Protein AF-A0A174WG05-F1 (afdb_monomer)

pLDDT: mean 87.19, std 17.78, range [34.97, 98.69]

Solvent-accessible surface area (backbone atoms only — not comparable to full-atom values): 8179 Å² total; per-residue (Å²): 110,50,72,56,48,40,69,76,47,35,51,70,37,78,97,53,22,30,41,38,42,40,69,86,44,40,61,46,55,64,41,53,48,39,60,34,55,64,28,29,36,46,48,66,22,68,60,22,34,33,44,22,38,24,20,34,20,40,12,38,41,26,44,47,55,67,57,40,64,51,25,33,37,38,27,37,21,22,34,19,38,13,49,42,24,40,57,54,62,57,38,70,47,27,30,38,39,21,38,26,19,40,15,36,16,39,29,48,54,58,63,56,33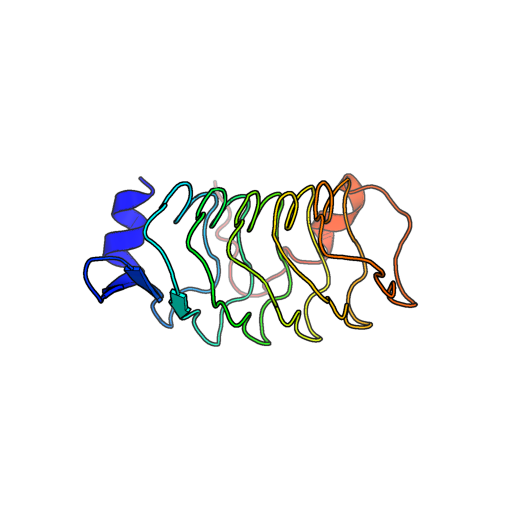,67,46,27,32,40,73,35,71,50,23,67,35,71,28,88,46,49,85,66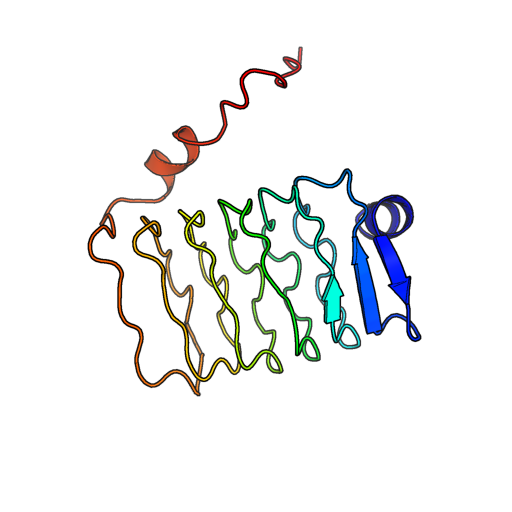,75,65,78,34,91,53,57,56,95,72,68,71,89,76,59,67,78,81,70,72,78,55,94,85,74,75,83,77,81,125

In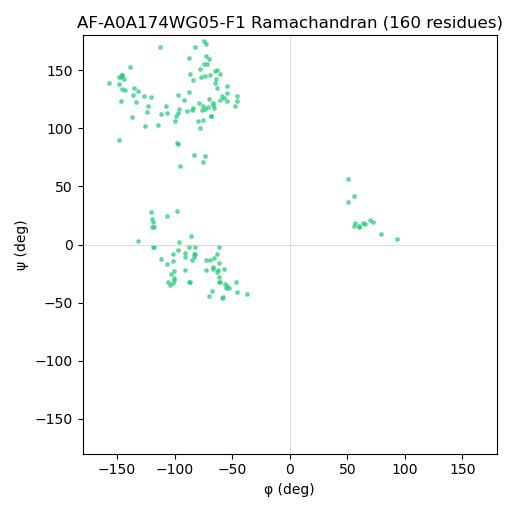terPro domains:
  IPR026906 BspA-type LRR region [PF13306] (29-144)
  IPR032675 Leucine-rich repeat domain superfamily [G3DSA:3.80.10.10] (3-152)
  IPR053139 Putative surface bspA-like protein [PTHR45661] (31-145)

Sequence (162 aa):
MLEQWIKENANMKDGGSVAVINDDVWILPPRCFSNMPGLKKVILPYNLRKIGAFSFAGCRSLEVIDIPRQVVLIDDGAFYGCCSLKAINIPDNVVGIGSMAFAGTDLNTITLPKSVRYIDDGAFADCPRINQISLPENLYDIPYEKQRMIFVSNPDIIPSCD

Foldseek 3Di:
DLVVCCVVFWDQDDVNQEIEGDQPDQEQEACSQAQPCSHAYYHDHQNHAEQYARVHANNCNHADDADHQNHQYQEHCSPQQNANHADYADHQNHQDQYACSNANYCHQDYADHLNHQEHDHPSHHNNVNDPDYDDHPNHDPDDPVVPVPPPPPPVPDDPDDD

Structure (mmCIF, N/CA/C/O backbone):
data_AF-A0A174WG05-F1
#
_entry.id   AF-A0A174WG05-F1
#
loop_
_atom_site.group_PDB
_atom_site.id
_atom_site.type_symbol
_atom_site.label_atom_id
_atom_site.label_alt_id
_atom_site.label_comp_id
_atom_site.label_asym_id
_atom_site.label_entity_id
_atom_site.label_seq_id
_atom_site.pdbx_PDB_ins_code
_atom_site.Cartn_x
_atom_site.Cartn_y
_atom_site.Cartn_z
_atom_site.occupancy
_atom_site.B_iso_or_equiv
_atom_site.auth_seq_id
_atom_site.auth_comp_id
_atom_site.auth_asym_id
_atom_site.auth_atom_id
_atom_site.pdbx_PDB_model_num
ATOM 1 N N . MET A 1 1 ? 14.244 4.843 17.418 1.00 65.38 1 MET A N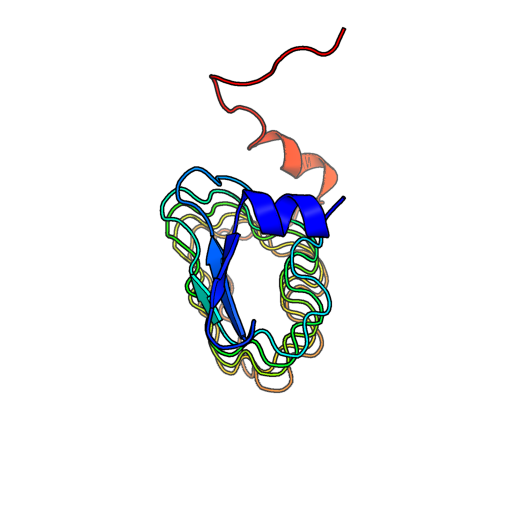 1
ATOM 2 C CA . MET A 1 1 ? 14.629 5.186 16.028 1.00 65.38 1 MET A CA 1
ATOM 3 C C . MET A 1 1 ? 13.409 5.302 15.119 1.00 65.38 1 MET A C 1
ATOM 5 O O . MET A 1 1 ? 13.201 6.380 14.591 1.00 65.38 1 MET A O 1
ATOM 9 N N . LEU A 1 2 ? 12.554 4.276 14.993 1.00 78.62 2 LEU A N 1
ATOM 10 C CA . LEU A 1 2 ? 11.364 4.348 14.119 1.00 78.62 2 LEU A CA 1
ATOM 11 C C . LEU A 1 2 ? 10.297 5.347 14.602 1.00 78.62 2 LEU A C 1
ATOM 13 O O . LEU A 1 2 ? 9.777 6.113 13.801 1.00 78.62 2 LEU A O 1
ATOM 17 N N . GLU A 1 3 ? 10.042 5.427 15.912 1.00 83.19 3 GLU A N 1
ATOM 18 C CA . GLU A 1 3 ? 9.120 6.434 16.469 1.00 83.19 3 GLU A CA 1
ATOM 19 C C . GLU A 1 3 ? 9.568 7.876 16.202 1.00 83.19 3 GLU A C 1
ATOM 21 O O . GLU A 1 3 ? 8.734 8.762 16.040 1.00 83.19 3 GLU A O 1
ATOM 26 N N . GLN A 1 4 ? 10.884 8.116 16.156 1.00 90.62 4 GLN A N 1
ATOM 27 C CA . GLN A 1 4 ? 11.429 9.434 15.838 1.00 90.62 4 GLN A CA 1
ATOM 28 C C . GLN A 1 4 ? 11.183 9.768 14.367 1.00 90.62 4 GLN A C 1
ATOM 30 O O . GLN A 1 4 ? 10.692 10.849 14.065 1.00 90.62 4 GLN A O 1
ATOM 35 N N . TRP A 1 5 ? 11.417 8.800 13.476 1.00 94.62 5 TRP A N 1
ATOM 36 C CA . TRP A 1 5 ? 11.126 8.964 12.057 1.00 94.62 5 TRP A CA 1
ATOM 37 C C . TRP A 1 5 ? 9.650 9.302 11.820 1.00 94.62 5 TRP A C 1
ATOM 39 O O . TRP A 1 5 ? 9.369 10.247 11.092 1.00 94.62 5 TRP A O 1
ATOM 49 N N . ILE A 1 6 ? 8.709 8.604 12.476 1.00 94.44 6 ILE A N 1
ATOM 50 C CA . ILE A 1 6 ? 7.269 8.902 12.354 1.00 94.44 6 ILE A CA 1
ATOM 51 C C . ILE A 1 6 ? 6.972 10.342 12.782 1.00 94.44 6 ILE A C 1
ATOM 53 O O . ILE A 1 6 ? 6.266 11.039 12.067 1.00 94.44 6 ILE A O 1
ATOM 57 N N . LYS A 1 7 ? 7.519 10.809 13.914 1.00 94.62 7 LYS A N 1
ATOM 58 C CA . LYS A 1 7 ? 7.292 12.184 14.402 1.00 94.62 7 LYS A CA 1
ATOM 59 C C . LYS A 1 7 ? 7.792 13.253 13.429 1.00 94.62 7 LYS A C 1
ATOM 61 O O . LYS A 1 7 ? 7.223 14.338 13.383 1.00 94.62 7 LYS A O 1
ATOM 66 N N . GLU A 1 8 ? 8.857 12.955 12.695 1.00 96.38 8 GLU A N 1
ATOM 67 C CA . GLU A 1 8 ? 9.477 13.877 11.741 1.00 96.38 8 GLU A CA 1
ATOM 68 C C . GLU A 1 8 ? 8.822 13.820 10.354 1.00 96.38 8 GLU A C 1
ATOM 70 O O . GLU A 1 8 ? 8.743 14.838 9.673 1.00 96.38 8 GLU A O 1
ATOM 75 N N . ASN A 1 9 ? 8.332 12.648 9.941 1.00 97.50 9 ASN A N 1
ATOM 76 C CA . ASN A 1 9 ? 7.966 12.359 8.549 1.00 97.50 9 ASN A CA 1
ATOM 77 C C . ASN A 1 9 ? 6.481 12.032 8.348 1.00 97.50 9 ASN A C 1
ATOM 79 O O . ASN A 1 9 ? 6.054 11.769 7.221 1.00 97.50 9 ASN A O 1
ATOM 83 N N . ALA A 1 10 ? 5.689 12.003 9.420 1.00 97.31 10 ALA A N 1
ATOM 84 C CA . ALA A 1 10 ? 4.269 11.716 9.345 1.00 97.31 10 ALA A CA 1
ATOM 85 C C . ALA A 1 10 ? 3.452 12.492 10.384 1.00 97.31 10 ALA A C 1
ATOM 87 O O . ALA A 1 10 ? 3.849 12.705 11.528 1.00 97.31 10 ALA A O 1
ATOM 88 N N . ASN A 1 11 ? 2.236 12.851 9.991 1.00 97.69 11 ASN A N 1
ATOM 89 C CA . ASN A 1 11 ? 1.228 13.438 10.855 1.00 97.69 11 ASN A CA 1
ATOM 90 C C . ASN A 1 11 ? 0.137 12.404 11.160 1.00 97.69 11 ASN A C 1
ATOM 92 O O . ASN A 1 11 ? -0.623 12.001 10.272 1.00 97.69 11 ASN A O 1
ATOM 96 N N . MET A 1 12 ? 0.057 11.992 12.425 1.00 97.00 12 MET A N 1
ATOM 97 C CA . MET A 1 12 ? -0.949 11.054 12.916 1.00 97.00 12 MET A CA 1
ATOM 98 C C . MET A 1 12 ? -2.245 11.795 13.266 1.00 97.00 12 MET A C 1
ATOM 100 O O . MET A 1 12 ? -2.279 12.635 14.163 1.00 97.00 12 MET A O 1
ATOM 104 N N . LYS A 1 13 ? -3.332 11.460 12.570 1.00 97.31 13 LYS A N 1
ATOM 105 C CA . LYS A 1 13 ? -4.676 12.032 12.728 1.00 97.31 13 LYS A CA 1
ATOM 106 C C . LYS A 1 13 ? -5.651 10.992 13.281 1.00 97.31 13 LYS A C 1
ATOM 108 O O . LYS A 1 13 ? -5.328 9.809 13.372 1.00 97.31 13 LYS A O 1
ATOM 113 N N . ASP A 1 14 ? -6.844 11.455 13.650 1.00 96.38 14 ASP A N 1
ATOM 114 C CA . ASP A 1 14 ? -7.965 10.616 14.101 1.00 96.38 14 ASP A CA 1
ATOM 115 C C . ASP A 1 14 ? -7.570 9.621 15.208 1.00 96.38 14 ASP A C 1
ATOM 117 O O . ASP A 1 14 ? -7.625 8.400 15.047 1.00 96.38 14 ASP A O 1
ATOM 121 N N . GLY A 1 15 ? -7.024 10.158 16.306 1.00 93.81 15 GLY A N 1
ATOM 122 C CA . GLY A 1 15 ? -6.564 9.354 17.443 1.00 93.81 15 GLY A CA 1
ATOM 123 C C . GLY A 1 15 ? -5.403 8.401 17.126 1.00 93.81 15 GLY A C 1
ATOM 124 O O . GLY A 1 15 ? -5.188 7.447 17.865 1.00 93.81 15 GLY A O 1
ATOM 125 N N . GLY A 1 16 ? -4.673 8.631 16.028 1.00 94.06 16 GLY A N 1
ATOM 126 C CA . GLY A 1 16 ? -3.582 7.771 15.564 1.00 94.06 16 GLY A CA 1
ATOM 127 C C . GLY A 1 16 ? -4.002 6.704 14.551 1.00 94.06 16 GLY A C 1
ATOM 128 O O . GLY A 1 16 ? -3.169 5.892 14.153 1.00 94.06 16 GLY A O 1
ATOM 129 N N . SER A 1 17 ? -5.262 6.699 14.110 1.00 97.31 17 SER A N 1
ATOM 130 C CA . SER A 1 17 ? -5.759 5.722 13.136 1.00 97.31 17 SER A CA 1
ATOM 131 C C . SER A 1 17 ? -5.501 6.104 11.674 1.00 97.31 17 SER A C 1
ATOM 133 O O . SER A 1 17 ? -5.597 5.247 10.793 1.00 97.31 17 SER A O 1
ATOM 135 N N . VAL A 1 18 ? -5.125 7.357 11.399 1.00 98.50 18 VAL A N 1
ATOM 136 C CA . VAL A 1 18 ? -4.780 7.828 10.051 1.00 98.50 18 VAL A CA 1
ATOM 137 C C . VAL A 1 18 ? -3.369 8.402 10.048 1.00 98.50 18 VAL A C 1
ATOM 139 O O . VAL A 1 18 ? -3.110 9.389 10.730 1.00 98.50 18 VAL A O 1
ATOM 142 N N . ALA A 1 19 ? -2.467 7.828 9.253 1.00 98.12 19 ALA A N 1
ATOM 143 C CA . ALA A 1 19 ? -1.138 8.393 9.022 1.00 98.12 19 ALA A CA 1
ATOM 144 C C . ALA A 1 19 ? -1.127 9.206 7.721 1.00 98.12 19 ALA A C 1
ATOM 146 O O . ALA A 1 19 ? -1.534 8.705 6.673 1.00 98.12 19 ALA A O 1
ATOM 147 N N . VAL A 1 20 ? -0.655 10.451 7.775 1.00 98.50 20 VAL A N 1
ATOM 148 C CA . VAL A 1 20 ? -0.385 11.279 6.589 1.00 98.50 20 VAL A CA 1
ATOM 149 C C . VAL A 1 20 ? 1.116 11.472 6.482 1.00 98.50 20 VAL A C 1
ATOM 151 O O . VAL A 1 20 ? 1.698 12.106 7.355 1.00 98.50 20 VAL A O 1
ATOM 154 N N . ILE A 1 21 ? 1.738 10.903 5.458 1.00 98.31 21 ILE A N 1
ATOM 155 C CA . ILE A 1 21 ? 3.188 10.972 5.262 1.00 98.31 21 ILE A CA 1
ATOM 156 C C . ILE A 1 21 ? 3.546 12.286 4.557 1.00 98.31 21 ILE A C 1
ATOM 158 O O . ILE A 1 21 ? 2.811 12.717 3.669 1.00 98.31 21 ILE A O 1
ATOM 162 N N . ASN A 1 22 ? 4.654 12.914 4.948 1.00 98.12 22 ASN A N 1
ATOM 163 C CA . ASN A 1 22 ? 5.110 14.173 4.359 1.00 98.12 22 ASN A CA 1
ATOM 164 C C . ASN A 1 22 ? 5.499 14.011 2.875 1.00 98.12 22 ASN A C 1
ATOM 166 O O . ASN A 1 22 ? 5.983 12.959 2.453 1.00 98.12 22 ASN A O 1
ATOM 170 N N . ASP A 1 23 ? 5.314 15.074 2.088 1.00 96.12 23 ASP A N 1
ATOM 171 C CA . ASP A 1 23 ? 5.485 15.062 0.625 1.00 96.12 23 ASP A CA 1
ATOM 172 C C . ASP A 1 23 ? 6.934 14.845 0.147 1.00 96.12 23 ASP A C 1
ATOM 174 O O . ASP A 1 23 ? 7.155 14.436 -0.997 1.00 96.12 23 ASP A O 1
ATOM 178 N N . ASP A 1 24 ? 7.917 15.108 1.008 1.00 94.50 24 ASP A N 1
ATOM 179 C CA . ASP A 1 24 ? 9.353 14.933 0.765 1.00 94.50 24 ASP A CA 1
ATOM 180 C C . ASP A 1 24 ? 9.842 13.494 1.004 1.00 94.50 24 ASP A C 1
ATOM 182 O O . ASP A 1 24 ? 10.965 13.135 0.633 1.00 94.50 24 ASP A O 1
ATOM 186 N N . VAL A 1 25 ? 8.989 12.628 1.555 1.00 96.00 25 VAL A N 1
ATOM 187 C CA . VAL A 1 25 ? 9.310 11.216 1.762 1.00 96.00 25 VAL A CA 1
ATOM 188 C C . VAL A 1 25 ? 9.216 10.452 0.442 1.00 96.00 25 VAL A C 1
ATOM 190 O O . VAL A 1 25 ? 8.149 10.263 -0.140 1.00 96.00 25 VAL A O 1
ATOM 193 N N . TRP A 1 26 ? 10.350 9.925 -0.005 1.00 95.06 26 TRP A N 1
ATOM 194 C CA . TRP A 1 26 ? 10.462 9.122 -1.226 1.00 95.06 26 TRP A CA 1
ATOM 195 C C . TRP A 1 26 ? 10.656 7.622 -0.942 1.00 95.06 26 TRP A C 1
ATOM 197 O O . TRP A 1 26 ? 10.396 6.794 -1.817 1.00 95.06 26 TRP A O 1
ATOM 207 N N . ILE A 1 27 ? 11.036 7.245 0.284 1.00 95.75 27 ILE A N 1
ATOM 208 C CA . ILE A 1 27 ? 11.154 5.854 0.745 1.00 95.75 27 ILE A CA 1
ATOM 209 C C . ILE A 1 27 ? 10.545 5.733 2.140 1.00 95.75 27 ILE A C 1
ATOM 211 O O . ILE A 1 27 ? 10.939 6.456 3.053 1.00 95.75 27 ILE A O 1
ATOM 215 N N . LEU A 1 28 ? 9.646 4.765 2.330 1.00 96.81 28 LEU A N 1
ATOM 216 C CA . LEU A 1 28 ? 9.279 4.327 3.674 1.00 96.81 28 LEU A CA 1
ATOM 217 C C . LEU A 1 28 ? 10.366 3.393 4.213 1.00 96.81 28 LEU A C 1
ATOM 219 O O . LEU A 1 28 ? 10.636 2.371 3.575 1.00 96.81 28 LEU A O 1
ATOM 223 N N . PRO A 1 29 ? 10.998 3.700 5.358 1.00 96.31 29 PRO A N 1
ATOM 224 C CA . PRO A 1 29 ? 12.024 2.831 5.903 1.00 96.31 29 PRO A CA 1
ATOM 225 C C . PRO A 1 29 ? 11.416 1.524 6.433 1.00 96.31 29 PRO A C 1
ATOM 227 O O . PRO A 1 29 ? 10.218 1.463 6.732 1.00 96.31 29 PRO A O 1
ATOM 230 N N . PRO A 1 30 ? 12.233 0.467 6.583 1.00 96.19 30 PRO A N 1
ATOM 231 C CA . PRO A 1 30 ? 11.753 -0.798 7.108 1.00 96.19 30 PRO A CA 1
ATOM 232 C C . PRO A 1 30 ? 11.058 -0.640 8.463 1.00 96.19 30 PRO A C 1
ATOM 234 O O . PRO A 1 30 ? 11.560 0.051 9.351 1.00 96.19 30 PRO A O 1
ATOM 237 N N . ARG A 1 31 ? 9.922 -1.325 8.629 1.00 96.56 31 ARG A N 1
ATOM 238 C CA . ARG A 1 31 ? 9.126 -1.383 9.869 1.00 96.56 31 ARG A CA 1
ATOM 239 C C . ARG A 1 31 ? 8.577 -0.044 10.389 1.00 96.56 31 ARG A C 1
ATOM 241 O O . ARG A 1 31 ? 8.135 -0.006 11.533 1.00 96.56 31 ARG A O 1
ATOM 248 N N . CYS A 1 32 ? 8.565 1.033 9.596 1.00 96.06 32 CYS A N 1
ATOM 249 C CA . CYS A 1 32 ? 8.191 2.370 10.080 1.00 96.06 32 CYS A CA 1
ATOM 250 C C . CYS A 1 32 ? 6.802 2.470 10.733 1.00 96.06 32 CYS A C 1
ATOM 252 O O . CYS A 1 32 ? 6.683 3.188 11.716 1.00 96.06 32 CYS A O 1
ATOM 254 N N . PHE A 1 33 ? 5.803 1.713 10.276 1.00 97.62 33 PHE A N 1
ATOM 255 C CA . PHE A 1 33 ? 4.466 1.618 10.880 1.00 97.62 33 PHE A CA 1
ATOM 256 C C . PHE A 1 33 ? 4.134 0.194 11.359 1.00 97.62 33 PHE A C 1
ATOM 258 O O . PHE A 1 33 ? 2.966 -0.143 11.529 1.00 97.62 33 PHE A O 1
ATOM 265 N N . SER A 1 34 ? 5.129 -0.676 11.568 1.00 97.00 34 SER A N 1
ATOM 266 C CA . SER A 1 34 ? 4.872 -2.078 11.922 1.00 97.00 34 SER A CA 1
ATOM 267 C C . SER A 1 34 ? 4.170 -2.214 13.279 1.00 97.00 34 SER A C 1
ATOM 269 O O . SER A 1 34 ? 4.487 -1.509 14.236 1.00 97.00 34 SER A O 1
ATOM 271 N N . ASN A 1 35 ? 3.244 -3.172 13.367 1.00 97.06 35 ASN A N 1
ATOM 272 C CA . ASN A 1 35 ? 2.460 -3.518 14.551 1.00 97.06 35 ASN A CA 1
ATOM 273 C C . ASN A 1 35 ? 1.684 -2.332 15.136 1.00 97.06 35 ASN A C 1
ATOM 275 O O . ASN A 1 35 ? 1.594 -2.181 16.353 1.00 97.06 35 ASN A O 1
ATOM 279 N N . MET A 1 36 ? 1.079 -1.514 14.272 1.00 96.50 36 MET A N 1
ATOM 280 C CA . MET A 1 36 ? 0.124 -0.484 14.679 1.00 96.50 36 MET A CA 1
ATOM 281 C C . MET A 1 36 ? -1.313 -1.003 14.507 1.00 96.50 36 MET A C 1
ATOM 283 O O . MET A 1 36 ? -1.932 -0.779 13.466 1.00 96.50 36 MET A O 1
ATOM 287 N N . PRO A 1 37 ? -1.893 -1.704 15.505 1.00 93.06 37 PRO A N 1
ATOM 288 C CA . PRO A 1 37 ? -3.183 -2.376 15.349 1.00 93.06 37 PRO A CA 1
ATOM 289 C C . PRO A 1 37 ? -4.354 -1.408 15.166 1.00 93.06 37 PRO A C 1
ATOM 291 O O . PRO A 1 37 ? -5.397 -1.836 14.691 1.00 93.06 37 PRO A O 1
ATOM 294 N N . GLY A 1 38 ? -4.205 -0.132 15.536 1.00 96.56 38 GLY A N 1
ATOM 295 C CA . GLY A 1 38 ? -5.223 0.906 15.346 1.00 96.56 38 GLY A CA 1
ATOM 296 C C . GLY A 1 38 ? -5.113 1.681 14.030 1.00 96.56 38 GLY A C 1
ATOM 297 O O . GLY A 1 38 ? -6.003 2.478 13.744 1.00 96.56 38 GLY A O 1
ATOM 298 N N . LEU A 1 39 ? -4.053 1.474 13.237 1.00 98.25 39 LEU A N 1
ATOM 299 C CA . LEU A 1 39 ? -3.852 2.178 11.971 1.00 98.25 39 LEU A CA 1
ATOM 300 C C . LEU A 1 39 ? -4.826 1.638 10.919 1.00 98.25 39 LEU A C 1
ATOM 302 O O . LEU A 1 39 ? -4.752 0.466 10.560 1.00 98.25 39 LEU A O 1
ATOM 306 N N . LYS A 1 40 ? -5.726 2.497 10.438 1.00 98.38 40 LYS A N 1
ATOM 307 C CA . LYS A 1 40 ? -6.800 2.164 9.491 1.00 98.38 40 LYS A CA 1
ATOM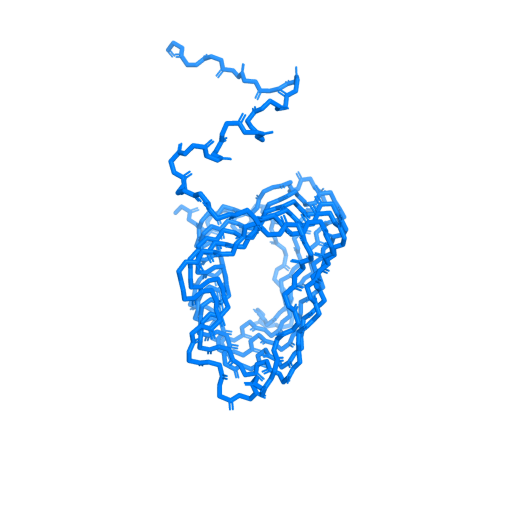 308 C C . LYS A 1 40 ? -6.555 2.664 8.080 1.00 98.38 40 LYS A C 1
ATOM 310 O O . LYS A 1 40 ? -6.998 2.035 7.120 1.00 98.38 40 LYS A O 1
ATOM 315 N N . LYS A 1 41 ? -5.869 3.800 7.955 1.00 98.44 41 LYS A N 1
ATOM 316 C CA . LYS A 1 41 ? -5.600 4.450 6.673 1.00 98.44 41 LYS A CA 1
ATOM 317 C C . LYS A 1 41 ? -4.220 5.086 6.660 1.00 98.44 41 LYS A C 1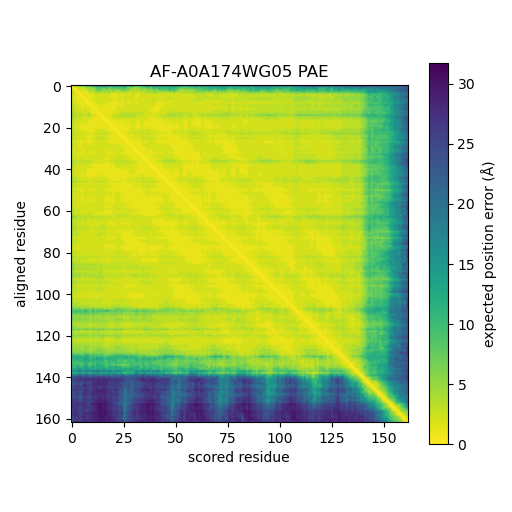
ATOM 319 O O . LYS A 1 41 ? -3.799 5.697 7.642 1.00 98.44 41 LYS A O 1
ATOM 324 N N . VAL A 1 42 ? -3.559 5.005 5.512 1.00 98.31 42 VAL A N 1
ATOM 325 C CA . VAL A 1 42 ? -2.296 5.700 5.256 1.00 98.31 42 VAL A CA 1
ATOM 326 C C . VAL A 1 42 ? -2.432 6.518 3.979 1.00 98.31 42 VAL A C 1
ATOM 328 O O . VAL A 1 42 ? -2.849 6.001 2.946 1.00 98.31 42 VAL A O 1
ATOM 331 N N . ILE A 1 43 ? -2.101 7.804 4.059 1.00 98.38 43 ILE A N 1
ATOM 332 C CA . ILE A 1 43 ? -2.015 8.707 2.912 1.00 98.38 43 ILE A CA 1
ATOM 333 C C . ILE A 1 43 ? -0.535 8.824 2.552 1.00 98.38 43 ILE A C 1
ATOM 335 O O . ILE A 1 43 ? 0.239 9.434 3.292 1.00 98.38 43 ILE A O 1
ATOM 339 N N . LEU A 1 44 ? -0.158 8.183 1.446 1.00 98.50 44 LEU A N 1
ATOM 340 C CA . LEU A 1 44 ? 1.207 8.157 0.922 1.00 98.50 44 LEU A CA 1
ATOM 341 C C . LEU A 1 44 ? 1.466 9.369 0.010 1.00 98.50 44 LEU A C 1
ATOM 343 O O . LEU A 1 44 ? 0.551 9.796 -0.700 1.00 98.50 44 LEU A O 1
ATOM 347 N N . PRO A 1 45 ? 2.696 9.910 -0.013 1.00 97.88 45 PRO A N 1
ATOM 348 C CA . PRO A 1 45 ? 3.011 11.096 -0.793 1.00 97.88 45 PRO A CA 1
ATOM 349 C C . PRO A 1 45 ? 3.177 10.733 -2.271 1.00 97.88 45 PRO A C 1
ATOM 351 O O . PRO A 1 45 ? 3.608 9.630 -2.616 1.00 97.88 45 PRO A O 1
ATOM 354 N N . TYR A 1 46 ? 2.878 11.676 -3.169 1.00 96.38 46 TYR A N 1
ATOM 355 C CA . TYR A 1 46 ? 2.899 11.432 -4.619 1.00 96.38 46 TYR A CA 1
ATOM 356 C C . TYR A 1 46 ? 4.250 10.899 -5.119 1.00 96.38 46 TYR A C 1
ATOM 358 O O . TYR A 1 46 ? 4.293 10.037 -5.997 1.00 96.38 46 TYR A O 1
ATOM 366 N N . ASN A 1 47 ? 5.351 11.395 -4.545 1.00 93.25 47 ASN A N 1
ATOM 367 C CA . ASN A 1 47 ? 6.707 11.057 -4.963 1.00 93.25 47 ASN A CA 1
ATOM 368 C C . ASN A 1 47 ? 7.279 9.788 -4.313 1.00 93.25 47 ASN A C 1
ATOM 370 O O . ASN A 1 47 ? 8.449 9.473 -4.547 1.00 93.25 47 ASN A O 1
ATOM 374 N N . LEU A 1 48 ? 6.488 9.020 -3.560 1.00 97.69 48 LEU A N 1
ATOM 375 C CA . LEU A 1 48 ? 6.971 7.778 -2.968 1.00 97.69 48 LEU A CA 1
ATOM 376 C C . LEU A 1 48 ? 7.431 6.792 -4.051 1.00 97.69 48 LEU A C 1
ATOM 378 O O . LEU A 1 48 ? 6.671 6.451 -4.952 1.00 97.69 48 LEU A O 1
ATOM 382 N N . ARG A 1 49 ? 8.677 6.326 -3.952 1.00 95.38 49 ARG A N 1
ATOM 383 C CA . ARG A 1 49 ? 9.292 5.355 -4.870 1.00 95.38 49 ARG A CA 1
ATOM 384 C C . ARG A 1 49 ? 9.302 3.941 -4.313 1.00 95.38 49 ARG A C 1
ATOM 386 O O . ARG A 1 49 ? 9.283 2.981 -5.081 1.00 95.38 49 ARG A O 1
ATOM 393 N N . LYS A 1 50 ? 9.340 3.803 -2.987 1.00 96.50 50 LYS A N 1
ATOM 394 C CA . LYS A 1 50 ? 9.528 2.510 -2.335 1.00 96.50 50 LYS A CA 1
ATOM 395 C C . LYS A 1 50 ? 8.766 2.399 -1.021 1.00 96.50 50 LYS A C 1
ATOM 397 O O . LYS A 1 50 ? 8.859 3.274 -0.158 1.00 96.50 50 LYS A O 1
ATOM 402 N N . ILE A 1 51 ? 8.092 1.266 -0.856 1.00 98.38 51 ILE A N 1
ATOM 403 C CA . ILE A 1 51 ? 7.513 0.821 0.409 1.00 98.38 51 ILE A CA 1
ATOM 404 C C . ILE A 1 51 ? 8.485 -0.194 1.014 1.00 98.38 51 ILE A C 1
ATOM 406 O O . ILE A 1 51 ? 8.681 -1.269 0.452 1.00 98.38 51 ILE A O 1
ATOM 410 N N . GLY A 1 52 ? 9.151 0.176 2.110 1.00 97.38 52 GLY A N 1
ATOM 411 C CA . GLY A 1 52 ? 10.205 -0.636 2.715 1.00 97.38 52 GLY A CA 1
ATOM 412 C C . GLY A 1 52 ? 9.699 -1.879 3.441 1.00 97.38 52 GLY A C 1
ATOM 413 O O . GLY A 1 52 ? 8.523 -1.983 3.809 1.00 97.38 52 GLY A O 1
ATOM 414 N N . ALA A 1 53 ? 10.633 -2.803 3.672 1.00 97.38 53 ALA A N 1
ATOM 415 C CA . ALA A 1 53 ? 10.346 -4.112 4.237 1.00 97.38 53 ALA A CA 1
ATOM 416 C C . ALA A 1 53 ? 9.586 -4.013 5.566 1.00 97.38 53 ALA A C 1
ATOM 418 O O . ALA A 1 53 ? 9.978 -3.275 6.476 1.00 97.38 53 ALA A O 1
ATOM 419 N N . PHE A 1 54 ? 8.497 -4.766 5.687 1.00 98.25 54 PHE A N 1
ATOM 420 C CA . PHE A 1 54 ? 7.643 -4.814 6.873 1.00 98.25 54 PHE A CA 1
ATOM 421 C C . PHE A 1 54 ? 7.073 -3.459 7.326 1.00 98.25 54 PHE A C 1
ATOM 423 O O . PHE A 1 54 ? 6.664 -3.333 8.479 1.00 98.25 54 PHE A O 1
ATOM 430 N N . SER A 1 55 ? 7.049 -2.433 6.466 1.00 98.25 55 SER A N 1
ATOM 431 C CA . SER A 1 55 ? 6.618 -1.071 6.829 1.00 98.25 55 SER A CA 1
ATOM 432 C C . SER A 1 55 ? 5.227 -1.013 7.462 1.00 98.25 55 SER A C 1
ATOM 434 O O . SER A 1 55 ? 5.064 -0.259 8.413 1.00 98.25 55 SER A O 1
ATOM 436 N N . PHE A 1 56 ? 4.277 -1.847 7.036 1.00 98.62 56 PHE A N 1
ATOM 437 C CA . PHE A 1 56 ? 2.928 -1.956 7.608 1.00 98.62 56 PHE A CA 1
ATOM 438 C C . PHE A 1 56 ? 2.629 -3.343 8.195 1.00 98.62 56 PHE A C 1
ATOM 440 O O . PHE A 1 56 ? 1.475 -3.667 8.473 1.00 98.62 56 PHE A O 1
ATOM 447 N N . ALA A 1 57 ? 3.653 -4.175 8.406 1.00 98.50 57 ALA A N 1
ATOM 448 C CA . ALA A 1 57 ? 3.458 -5.533 8.899 1.00 98.50 57 ALA A CA 1
ATOM 449 C C . ALA A 1 57 ? 2.740 -5.530 10.255 1.00 98.50 57 ALA A C 1
ATOM 451 O O . ALA A 1 57 ? 3.187 -4.858 11.185 1.00 98.50 57 ALA A O 1
ATOM 452 N N . GLY A 1 58 ? 1.653 -6.289 10.379 1.00 97.88 58 GLY A N 1
ATOM 453 C CA . GLY A 1 58 ? 0.849 -6.392 11.595 1.00 97.88 58 GLY A CA 1
ATOM 454 C C . GLY A 1 58 ? -0.124 -5.230 11.827 1.00 97.88 58 GLY A C 1
ATOM 455 O O . GLY A 1 58 ? -0.746 -5.174 12.891 1.00 97.88 58 GLY A O 1
ATOM 456 N N . CYS A 1 59 ? -0.313 -4.317 10.866 1.00 98.25 59 CYS A N 1
ATOM 457 C CA . CYS A 1 59 ? -1.375 -3.305 10.919 1.00 98.25 59 CYS A CA 1
ATOM 458 C C . CYS A 1 59 ? -2.741 -3.949 10.650 1.00 98.25 59 CYS A C 1
ATOM 460 O O . CYS A 1 59 ? -3.303 -3.845 9.561 1.00 98.25 59 CYS A O 1
ATOM 462 N N . ARG A 1 60 ? -3.271 -4.658 11.652 1.00 97.75 60 ARG A N 1
ATOM 463 C CA . ARG A 1 60 ? -4.465 -5.512 11.523 1.00 97.75 60 ARG A CA 1
ATOM 464 C C . ARG A 1 60 ? -5.744 -4.758 11.160 1.00 97.75 60 ARG A C 1
ATOM 466 O O . ARG A 1 60 ? -6.639 -5.380 10.598 1.00 97.75 60 ARG A O 1
ATOM 473 N N . SER A 1 61 ? -5.826 -3.461 11.459 1.00 98.31 61 SER A N 1
ATOM 474 C CA . SER A 1 61 ? -6.977 -2.616 11.105 1.00 98.31 61 SER A CA 1
ATOM 475 C C . SER A 1 61 ? -6.789 -1.824 9.811 1.00 98.31 61 SER A C 1
ATOM 477 O O . SER A 1 61 ? -7.672 -1.043 9.480 1.00 98.31 61 SER A O 1
ATOM 479 N N . LEU A 1 62 ? -5.671 -1.979 9.088 1.00 98.38 62 LEU A N 1
ATOM 480 C CA . LEU A 1 62 ? -5.430 -1.222 7.859 1.00 98.38 62 LEU A CA 1
ATOM 481 C C . LEU A 1 62 ? -6.418 -1.679 6.784 1.00 98.38 62 LEU A C 1
ATOM 483 O O . LEU A 1 62 ? -6.332 -2.805 6.304 1.00 98.38 62 LEU A O 1
ATOM 487 N N . GLU A 1 63 ? -7.356 -0.806 6.430 1.00 96.38 63 GLU A N 1
ATOM 488 C CA . GLU A 1 63 ? -8.439 -1.089 5.482 1.00 96.38 63 GLU A CA 1
ATOM 489 C C . GLU A 1 63 ? -8.179 -0.449 4.117 1.00 96.38 63 GLU A C 1
ATOM 491 O O . GLU A 1 63 ? -8.549 -1.013 3.088 1.00 96.38 63 GLU A O 1
ATOM 496 N N . VAL A 1 64 ? -7.555 0.736 4.108 1.00 91.69 64 VAL A N 1
ATOM 497 C CA . VAL A 1 64 ? -7.384 1.559 2.906 1.00 91.69 64 VAL A CA 1
ATOM 498 C C . VAL A 1 64 ? -5.948 2.055 2.797 1.00 91.69 64 VAL A C 1
ATOM 500 O O . VAL A 1 64 ? -5.458 2.784 3.666 1.00 91.69 64 VAL A O 1
ATOM 503 N N . ILE A 1 65 ? -5.301 1.724 1.682 1.00 97.00 65 ILE A N 1
ATOM 504 C CA . ILE A 1 65 ? -4.043 2.332 1.260 1.00 97.00 65 ILE A CA 1
ATOM 505 C C . ILE A 1 65 ? -3.988 2.414 -0.267 1.00 97.00 65 ILE A C 1
ATOM 507 O O . ILE A 1 65 ? -4.105 1.407 -0.963 1.00 97.00 65 ILE A O 1
ATOM 511 N N . ASP A 1 66 ? -3.795 3.626 -0.779 1.00 96.75 66 ASP A N 1
ATOM 512 C CA . ASP A 1 66 ? -3.601 3.867 -2.206 1.00 96.75 66 ASP A CA 1
ATOM 513 C C . ASP A 1 66 ? -2.099 3.961 -2.476 1.00 96.75 66 ASP A C 1
ATOM 515 O O . ASP A 1 66 ? -1.436 4.884 -1.998 1.00 96.75 66 ASP A O 1
ATOM 519 N N . ILE A 1 67 ? -1.545 2.999 -3.221 1.00 97.88 67 ILE A N 1
ATOM 520 C CA . ILE A 1 67 ? -0.129 3.018 -3.600 1.00 97.88 67 ILE A CA 1
ATOM 521 C C . ILE A 1 67 ? 0.070 4.065 -4.714 1.00 97.88 67 ILE A C 1
ATOM 523 O O . ILE A 1 67 ? -0.520 3.927 -5.791 1.00 97.88 67 ILE A O 1
ATOM 527 N N . PRO A 1 68 ? 0.900 5.109 -4.504 1.00 97.19 68 PRO A N 1
ATOM 528 C CA . PRO A 1 68 ? 1.145 6.135 -5.509 1.00 97.19 68 PRO A CA 1
ATOM 529 C C . PRO A 1 68 ? 1.757 5.554 -6.782 1.00 97.19 68 PRO A C 1
ATOM 531 O O . PRO A 1 68 ? 2.596 4.657 -6.732 1.00 97.19 68 PRO A O 1
ATOM 534 N N . ARG A 1 69 ? 1.417 6.142 -7.935 1.00 95.94 69 ARG A N 1
ATOM 535 C CA . ARG A 1 69 ? 1.932 5.708 -9.246 1.00 95.94 69 ARG A CA 1
ATOM 536 C C . ARG A 1 69 ? 3.454 5.715 -9.352 1.00 95.94 69 ARG A C 1
ATOM 538 O O . ARG A 1 69 ? 3.974 5.065 -10.240 1.00 95.94 69 ARG A O 1
ATOM 545 N N . GLN A 1 70 ? 4.168 6.456 -8.511 1.00 95.38 70 GLN A N 1
ATOM 546 C CA . GLN A 1 70 ? 5.628 6.522 -8.562 1.00 95.38 70 GLN A CA 1
ATOM 547 C C . GLN A 1 70 ? 6.316 5.350 -7.845 1.00 95.38 70 GLN A C 1
ATOM 549 O O . GLN A 1 70 ? 7.536 5.217 -7.950 1.00 95.38 70 GLN A O 1
ATOM 554 N N . VAL A 1 71 ? 5.564 4.502 -7.131 1.00 96.62 71 VAL A N 1
ATOM 555 C CA . VAL A 1 71 ? 6.129 3.351 -6.427 1.00 96.62 71 VAL A CA 1
ATOM 556 C C . VAL A 1 71 ? 6.590 2.309 -7.436 1.00 96.62 71 VAL A C 1
ATOM 558 O O . VAL A 1 71 ? 5.818 1.842 -8.269 1.00 96.62 71 VAL A O 1
ATOM 561 N N . VAL A 1 72 ? 7.862 1.941 -7.320 1.00 95.44 72 VAL A N 1
ATOM 562 C CA . VAL A 1 72 ? 8.519 0.923 -8.143 1.00 95.44 72 VAL A CA 1
ATOM 563 C C . VAL A 1 72 ? 8.631 -0.395 -7.381 1.00 95.44 72 VAL A C 1
ATOM 565 O O . VAL A 1 72 ? 8.538 -1.461 -7.987 1.00 95.44 72 VAL A O 1
ATOM 568 N N . LEU A 1 73 ? 8.803 -0.331 -6.055 1.00 94.75 73 LEU A N 1
ATOM 569 C CA . LEU A 1 73 ? 9.107 -1.487 -5.210 1.00 94.75 73 LEU A CA 1
ATOM 570 C C . LEU A 1 73 ? 8.221 -1.566 -3.966 1.00 94.75 73 LEU A C 1
ATOM 572 O O . LEU A 1 73 ? 8.097 -0.593 -3.212 1.00 94.75 73 LEU A O 1
ATOM 576 N N . ILE A 1 74 ? 7.680 -2.762 -3.737 1.00 97.62 74 ILE A N 1
ATOM 577 C CA . ILE A 1 74 ? 7.015 -3.178 -2.502 1.00 97.62 74 ILE A CA 1
ATOM 578 C C . ILE A 1 74 ? 7.879 -4.285 -1.895 1.00 97.62 74 ILE A C 1
ATOM 580 O O . ILE A 1 74 ? 7.885 -5.405 -2.397 1.00 97.62 74 ILE A O 1
ATOM 584 N N . ASP A 1 75 ? 8.655 -3.955 -0.865 1.00 97.19 75 ASP A N 1
ATOM 585 C CA . ASP A 1 75 ? 9.624 -4.878 -0.261 1.00 97.19 75 ASP A CA 1
ATOM 586 C C . ASP A 1 75 ? 8.960 -5.990 0.577 1.00 97.19 75 ASP A C 1
ATOM 588 O O . ASP A 1 75 ? 7.761 -5.971 0.876 1.00 97.19 75 ASP A O 1
ATOM 592 N N . ASP A 1 76 ? 9.799 -6.930 1.013 1.00 97.44 76 ASP A N 1
ATOM 593 C CA . ASP A 1 76 ? 9.448 -8.087 1.831 1.00 97.44 76 ASP A CA 1
ATOM 594 C C . ASP A 1 76 ? 8.534 -7.736 3.007 1.00 97.44 76 ASP A C 1
ATOM 596 O O . ASP A 1 76 ? 8.807 -6.842 3.814 1.00 97.44 76 ASP A O 1
ATOM 600 N N . GLY A 1 77 ? 7.425 -8.460 3.107 1.00 98.25 77 GLY A N 1
ATOM 601 C CA . GLY A 1 77 ? 6.468 -8.347 4.197 1.00 98.25 77 GLY A CA 1
ATOM 602 C C . GLY A 1 77 ? 5.821 -6.972 4.367 1.00 98.25 77 GLY A C 1
ATOM 603 O O . GLY A 1 77 ? 5.266 -6.728 5.437 1.00 98.25 77 GLY A O 1
ATOM 604 N N . ALA A 1 78 ? 5.891 -6.062 3.384 1.00 98.62 78 ALA A N 1
ATOM 605 C CA . ALA A 1 78 ? 5.398 -4.685 3.503 1.00 98.62 78 ALA A CA 1
ATOM 606 C C . ALA A 1 78 ? 3.995 -4.573 4.131 1.00 98.62 78 ALA A C 1
ATOM 608 O O . ALA A 1 78 ? 3.792 -3.714 4.984 1.00 98.62 78 ALA A O 1
ATOM 609 N N . PHE A 1 79 ? 3.074 -5.470 3.775 1.00 98.69 79 PHE A N 1
ATOM 610 C CA . PHE A 1 79 ? 1.696 -5.562 4.271 1.00 98.69 79 PHE A CA 1
ATOM 611 C C . PHE A 1 79 ? 1.400 -6.899 4.970 1.00 98.69 79 PHE A C 1
ATOM 613 O O . PHE A 1 79 ? 0.242 -7.312 5.074 1.00 98.69 79 PHE A O 1
ATOM 620 N N . TYR A 1 80 ? 2.437 -7.589 5.453 1.00 98.56 80 TYR A N 1
ATOM 621 C CA . TYR A 1 80 ? 2.303 -8.885 6.114 1.00 98.56 80 TYR A CA 1
ATOM 622 C C . TYR A 1 80 ? 1.316 -8.818 7.289 1.00 98.56 80 TYR A C 1
ATOM 624 O O . TYR A 1 80 ? 1.493 -8.030 8.219 1.00 98.56 80 TYR A O 1
ATOM 632 N N . GLY A 1 81 ? 0.278 -9.653 7.278 1.00 97.75 81 GLY A N 1
ATOM 633 C CA . GLY A 1 81 ? -0.714 -9.724 8.352 1.00 97.75 81 GLY A CA 1
ATOM 634 C C . GLY A 1 81 ? -1.641 -8.504 8.463 1.00 97.75 81 GLY A C 1
ATOM 635 O O . GLY A 1 81 ? -2.219 -8.271 9.531 1.00 97.75 81 GLY A O 1
ATOM 636 N N . CYS A 1 82 ? -1.802 -7.709 7.399 1.00 98.06 82 CYS A N 1
ATOM 637 C CA . CYS A 1 82 ? -2.843 -6.677 7.308 1.00 98.06 82 CYS A CA 1
ATOM 638 C C . CYS A 1 82 ? -4.226 -7.306 7.047 1.00 98.06 82 CYS A C 1
ATOM 640 O O . CYS A 1 82 ? -4.795 -7.188 5.965 1.00 98.06 82 CYS A O 1
ATOM 642 N N . CYS A 1 83 ? -4.782 -7.983 8.053 1.00 96.94 83 CYS A N 1
ATOM 643 C CA . CYS A 1 83 ? -5.994 -8.803 7.925 1.00 96.94 83 CYS A CA 1
ATOM 644 C C . CYS A 1 83 ? -7.292 -8.035 7.600 1.00 96.94 83 CYS A C 1
ATOM 646 O O . CYS A 1 83 ? -8.292 -8.668 7.289 1.00 96.94 83 CYS A O 1
ATOM 648 N N . SER A 1 84 ? -7.313 -6.700 7.689 1.00 97.44 84 SER A N 1
ATOM 649 C CA . SER A 1 84 ? -8.473 -5.886 7.272 1.00 97.44 84 SER A CA 1
ATOM 650 C C . SER A 1 84 ? -8.333 -5.311 5.859 1.00 97.44 84 SER A C 1
ATOM 652 O O . SER A 1 84 ? -9.279 -4.701 5.356 1.00 97.44 84 SER A O 1
ATOM 654 N N . LEU A 1 85 ? -7.184 -5.512 5.202 1.00 97.06 85 LEU A N 1
ATOM 655 C CA . LEU A 1 85 ? -6.931 -5.008 3.858 1.00 97.06 85 LEU A CA 1
ATOM 656 C C . LEU A 1 85 ? -7.602 -5.931 2.838 1.00 97.06 85 LEU A C 1
ATOM 658 O O . LEU A 1 85 ? -7.140 -7.045 2.602 1.00 97.06 85 LEU A O 1
ATOM 662 N N . LYS A 1 86 ? -8.704 -5.460 2.247 1.00 95.31 86 LYS A N 1
ATOM 663 C CA . LYS A 1 86 ? -9.573 -6.260 1.360 1.00 95.31 86 LYS A CA 1
ATOM 664 C C . LYS A 1 86 ? -9.362 -6.009 -0.124 1.00 95.31 86 LYS A C 1
ATOM 666 O O . LYS A 1 86 ? -9.710 -6.856 -0.941 1.00 95.31 86 LYS A O 1
ATOM 671 N N . ALA A 1 87 ? -8.827 -4.847 -0.470 1.00 93.56 87 ALA A N 1
ATOM 672 C CA . ALA A 1 87 ? -8.509 -4.473 -1.835 1.00 93.56 87 ALA A CA 1
ATOM 673 C C . ALA A 1 87 ? -7.253 -3.605 -1.837 1.00 93.56 87 ALA A C 1
ATOM 675 O O . ALA A 1 87 ? -7.037 -2.809 -0.922 1.00 93.56 87 ALA A O 1
ATOM 676 N N . ILE A 1 88 ? -6.447 -3.749 -2.883 1.00 94.44 88 ILE A N 1
ATOM 677 C CA . ILE A 1 88 ? -5.314 -2.871 -3.139 1.00 94.44 88 ILE A CA 1
ATOM 678 C C . ILE A 1 88 ? -5.102 -2.743 -4.645 1.00 94.44 88 ILE A C 1
ATOM 680 O O . ILE A 1 88 ? -5.197 -3.723 -5.383 1.00 94.44 88 ILE A O 1
ATOM 684 N N . ASN A 1 89 ? -4.822 -1.525 -5.103 1.00 93.56 89 ASN A N 1
ATOM 685 C CA . ASN A 1 89 ? -4.439 -1.271 -6.484 1.00 93.56 89 ASN A CA 1
ATOM 686 C C . ASN A 1 89 ? -2.911 -1.207 -6.585 1.00 93.56 89 ASN A C 1
ATOM 688 O O . ASN A 1 89 ? -2.296 -0.316 -5.999 1.00 93.56 89 ASN A O 1
ATOM 692 N N . ILE A 1 90 ? -2.308 -2.134 -7.331 1.00 95.62 90 ILE A N 1
ATOM 693 C CA . ILE A 1 90 ? -0.870 -2.129 -7.619 1.00 95.62 90 ILE A CA 1
ATOM 694 C C . ILE A 1 90 ? -0.648 -1.297 -8.895 1.00 95.62 90 ILE A C 1
ATOM 696 O O . ILE A 1 90 ? -1.146 -1.686 -9.950 1.00 95.62 90 ILE A O 1
ATOM 700 N N . PRO A 1 91 ? 0.042 -0.142 -8.836 1.00 95.12 91 PRO A N 1
ATOM 701 C CA . PRO A 1 91 ? 0.163 0.743 -9.991 1.00 95.12 91 PRO A CA 1
ATOM 702 C C . PRO A 1 91 ? 1.138 0.212 -11.049 1.00 95.12 91 PRO A C 1
ATOM 704 O O . PRO A 1 91 ? 2.099 -0.480 -10.724 1.00 95.12 91 PRO A O 1
ATOM 707 N N . ASP A 1 92 ? 0.944 0.638 -12.303 1.00 93.44 92 ASP A N 1
ATOM 708 C CA . ASP A 1 92 ? 1.681 0.187 -13.503 1.00 93.44 92 ASP A CA 1
ATOM 709 C C . ASP A 1 92 ? 3.197 0.451 -13.514 1.00 93.44 92 ASP A C 1
ATOM 711 O O . ASP A 1 92 ? 3.877 0.099 -14.473 1.00 93.44 92 ASP A O 1
ATOM 715 N N . ASN A 1 93 ? 3.743 1.090 -12.480 1.00 93.38 93 ASN A N 1
ATOM 716 C CA . ASN A 1 93 ? 5.184 1.288 -12.331 1.00 93.38 93 ASN A CA 1
ATOM 717 C C . ASN A 1 93 ? 5.814 0.312 -11.335 1.00 93.38 93 ASN A C 1
ATOM 719 O O . ASN A 1 93 ? 7.040 0.263 -11.246 1.00 93.38 93 ASN A O 1
ATOM 723 N N . VAL A 1 94 ? 5.012 -0.474 -10.606 1.00 94.25 94 VAL A N 1
ATOM 724 C CA . VAL A 1 94 ? 5.546 -1.498 -9.708 1.00 94.25 94 VAL A CA 1
ATOM 725 C C . VAL A 1 94 ? 6.209 -2.570 -10.551 1.00 94.25 94 VAL A C 1
ATOM 727 O O . VAL A 1 94 ? 5.585 -3.185 -11.417 1.00 94.25 94 VAL A O 1
ATOM 730 N N . VAL A 1 95 ? 7.490 -2.781 -10.283 1.00 92.06 95 VAL A N 1
ATOM 731 C CA . VAL A 1 95 ? 8.308 -3.804 -10.929 1.00 92.06 95 VAL A CA 1
ATOM 732 C C . VAL A 1 95 ? 8.459 -5.026 -10.028 1.00 92.06 95 VAL A C 1
ATOM 734 O O . VAL A 1 95 ? 8.568 -6.142 -10.536 1.00 92.06 95 VAL A O 1
ATOM 737 N N . GLY A 1 96 ? 8.439 -4.824 -8.710 1.00 90.50 96 GLY A N 1
ATOM 738 C CA . GLY A 1 96 ? 8.803 -5.840 -7.735 1.00 90.50 96 GLY A CA 1
ATOM 739 C C . GLY A 1 96 ? 7.864 -5.953 -6.552 1.00 90.50 96 GLY A C 1
ATOM 740 O O . GLY A 1 96 ? 7.518 -4.938 -5.939 1.00 90.50 96 GLY A O 1
ATOM 741 N N . ILE A 1 97 ? 7.524 -7.194 -6.211 1.00 94.94 97 ILE A N 1
ATOM 742 C CA . ILE A 1 97 ? 6.775 -7.558 -5.009 1.00 94.94 97 ILE A CA 1
ATOM 743 C C . ILE A 1 97 ? 7.610 -8.569 -4.217 1.00 94.94 97 ILE A C 1
ATOM 745 O O . ILE A 1 97 ? 7.847 -9.677 -4.690 1.00 94.94 97 ILE A O 1
ATOM 749 N N . GLY A 1 98 ? 8.065 -8.162 -3.033 1.00 94.62 98 GLY A N 1
ATOM 750 C CA . GLY A 1 98 ? 8.963 -8.942 -2.186 1.00 94.62 98 GLY A CA 1
ATOM 751 C C . GLY A 1 98 ? 8.302 -10.117 -1.466 1.00 94.62 98 GLY A C 1
ATOM 752 O O . GLY A 1 98 ? 7.080 -10.315 -1.503 1.00 94.62 98 GLY A O 1
ATOM 753 N N . SER A 1 99 ? 9.131 -10.895 -0.771 1.00 95.31 99 SER A N 1
ATOM 754 C CA . SER A 1 99 ? 8.700 -12.129 -0.116 1.00 95.31 99 SER A CA 1
ATOM 755 C C . SER A 1 99 ? 7.673 -11.811 0.963 1.00 95.31 99 SER A C 1
ATOM 757 O O . SER A 1 99 ? 7.832 -10.863 1.734 1.00 95.31 99 SER A O 1
ATOM 759 N N . MET A 1 100 ? 6.588 -12.584 1.018 1.00 97.06 100 MET A N 1
ATOM 760 C CA . MET A 1 100 ? 5.502 -12.395 1.990 1.00 97.06 100 MET A CA 1
ATOM 761 C C . MET A 1 100 ? 4.853 -10.994 1.983 1.00 97.06 100 MET A C 1
ATOM 763 O O . MET A 1 100 ? 4.157 -10.652 2.940 1.00 97.06 100 MET A O 1
ATOM 767 N N . ALA A 1 101 ? 5.055 -10.167 0.943 1.00 98.00 101 ALA A N 1
ATOM 768 C CA . ALA A 1 101 ? 4.639 -8.759 0.926 1.00 98.00 101 ALA A CA 1
ATOM 769 C C . ALA A 1 101 ? 3.162 -8.536 1.281 1.00 98.00 101 ALA A C 1
ATOM 771 O O . ALA A 1 101 ? 2.858 -7.578 1.985 1.0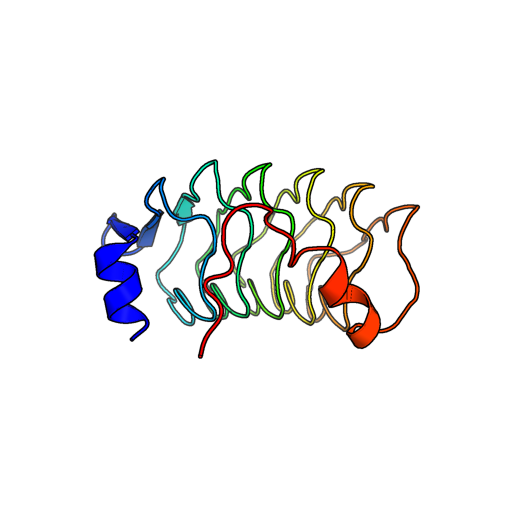0 98.00 101 ALA A O 1
ATOM 772 N N . PHE A 1 102 ? 2.268 -9.424 0.851 1.00 97.94 102 PHE A N 1
ATOM 773 C CA . PHE A 1 102 ? 0.831 -9.401 1.137 1.00 97.94 102 PHE A CA 1
ATOM 774 C C . PHE A 1 102 ? 0.357 -10.649 1.887 1.00 97.94 102 PHE A C 1
ATOM 776 O O . PHE A 1 102 ? -0.847 -10.903 1.950 1.00 97.94 102 PHE A O 1
ATOM 783 N N . ALA A 1 103 ? 1.271 -11.439 2.455 1.00 97.38 103 ALA A N 1
ATOM 784 C CA . ALA A 1 103 ? 0.882 -12.675 3.113 1.00 97.38 103 ALA A CA 1
ATOM 785 C C . ALA A 1 103 ? 0.013 -12.405 4.352 1.00 97.38 103 ALA A C 1
ATOM 787 O O . ALA A 1 103 ? 0.270 -11.470 5.115 1.00 97.38 103 ALA A O 1
ATOM 788 N N . GLY A 1 104 ? -1.034 -13.208 4.552 1.00 96.56 104 GLY A N 1
ATOM 789 C CA . GLY A 1 104 ? -1.973 -13.042 5.669 1.00 96.56 104 GLY A CA 1
ATOM 790 C C . GLY A 1 104 ? -2.922 -11.838 5.553 1.00 96.56 104 GLY A C 1
ATOM 791 O O . GLY A 1 104 ? -3.452 -11.377 6.570 1.00 96.56 104 GLY A O 1
ATOM 792 N N . THR A 1 105 ? -3.113 -11.289 4.349 1.00 97.19 105 THR A N 1
ATOM 793 C CA . THR A 1 105 ? -4.123 -10.248 4.071 1.00 97.19 105 THR A CA 1
ATOM 794 C C . THR A 1 105 ? -5.482 -10.861 3.712 1.00 97.19 105 THR A C 1
ATOM 796 O O . THR A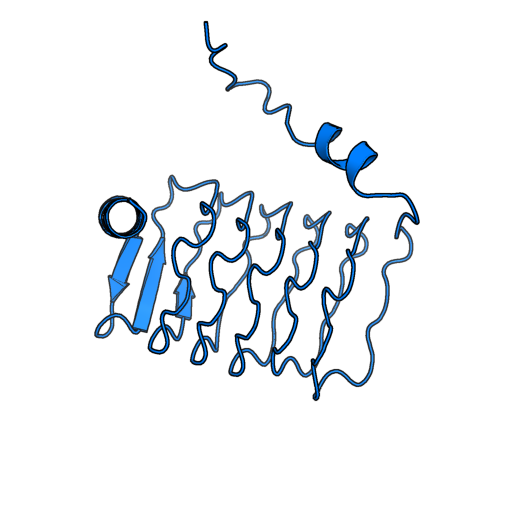 1 105 ? -5.567 -12.023 3.323 1.00 97.19 105 THR A O 1
ATOM 799 N N . ASP A 1 106 ? -6.567 -10.085 3.820 1.00 95.94 106 ASP A N 1
ATOM 800 C CA . ASP A 1 106 ? -7.932 -10.518 3.447 1.00 95.94 106 ASP A CA 1
ATOM 801 C C . ASP A 1 106 ? -8.316 -10.022 2.039 1.00 95.94 106 ASP A C 1
ATOM 803 O O . ASP A 1 106 ? -9.488 -9.772 1.744 1.00 95.94 106 ASP A O 1
ATOM 807 N N . LEU A 1 107 ? -7.315 -9.843 1.166 1.00 94.19 107 LEU A N 1
ATOM 808 C CA . LEU A 1 107 ? -7.503 -9.361 -0.200 1.00 94.19 107 LEU A CA 1
ATOM 809 C C . LEU A 1 107 ? -8.468 -10.282 -0.958 1.00 94.19 107 LEU A C 1
ATOM 811 O O . LEU A 1 107 ? -8.264 -11.490 -1.029 1.00 94.19 107 LEU A O 1
ATOM 815 N N . ASN A 1 108 ? -9.523 -9.717 -1.543 1.00 90.31 108 ASN A N 1
ATOM 816 C CA . ASN A 1 108 ? -10.510 -10.485 -2.311 1.00 90.31 108 ASN A CA 1
ATOM 817 C C . ASN A 1 108 ? -10.122 -10.641 -3.788 1.00 90.31 108 ASN A C 1
ATOM 819 O O . ASN A 1 108 ? -10.436 -11.639 -4.432 1.00 90.31 108 ASN A O 1
ATOM 823 N N . THR A 1 109 ? -9.450 -9.630 -4.321 1.00 83.88 109 THR A N 1
ATOM 824 C CA . THR A 1 109 ? -9.058 -9.487 -5.712 1.00 83.88 109 THR A CA 1
ATOM 825 C C . THR A 1 109 ? -7.752 -8.716 -5.742 1.00 83.88 109 THR A C 1
ATOM 827 O O . THR A 1 109 ? -7.518 -7.815 -4.933 1.00 83.88 109 THR A O 1
ATOM 830 N N . ILE A 1 110 ? -6.892 -9.077 -6.685 1.00 88.62 110 ILE A N 1
ATOM 831 C CA . ILE A 1 110 ? -5.690 -8.317 -6.987 1.00 88.62 110 ILE A CA 1
ATOM 832 C C . ILE A 1 110 ? -5.450 -8.366 -8.490 1.00 88.62 110 ILE A C 1
ATOM 834 O O . ILE A 1 110 ? -5.540 -9.421 -9.117 1.00 88.62 110 ILE A O 1
ATOM 838 N N . THR A 1 111 ? -5.171 -7.202 -9.069 1.00 89.50 111 THR A N 1
ATOM 839 C CA . THR A 1 111 ? -4.729 -7.085 -10.458 1.00 89.50 111 THR A CA 1
ATOM 840 C C . THR A 1 111 ? -3.257 -6.718 -10.439 1.00 89.50 111 THR A C 1
ATOM 842 O O . THR A 1 111 ? -2.884 -5.690 -9.876 1.00 89.50 111 THR A O 1
ATOM 845 N N . LEU A 1 112 ? -2.423 -7.578 -11.019 1.00 91.56 112 LEU A N 1
ATOM 846 C CA . LEU A 1 112 ? -0.995 -7.327 -11.152 1.00 91.56 112 LEU A CA 1
ATOM 847 C C . LEU A 1 112 ? -0.733 -6.641 -12.498 1.00 91.56 112 LEU A C 1
ATOM 849 O O . LEU A 1 112 ? -1.140 -7.176 -13.534 1.00 91.56 112 LEU A O 1
ATOM 853 N N . PRO A 1 113 ? -0.080 -5.469 -12.520 1.00 91.62 113 PRO A N 1
ATOM 854 C CA . PRO A 1 113 ? 0.195 -4.781 -13.770 1.00 91.62 113 PRO A CA 1
ATOM 855 C C . PRO A 1 113 ? 1.278 -5.505 -14.574 1.00 91.62 113 PRO A C 1
ATOM 857 O O . PRO A 1 113 ? 2.147 -6.182 -14.025 1.00 91.62 113 PRO A O 1
ATOM 860 N N . LYS A 1 114 ? 1.271 -5.312 -15.900 1.00 89.62 114 LYS A N 1
ATOM 861 C CA . LYS A 1 114 ? 2.242 -5.928 -16.831 1.00 89.62 114 LYS A CA 1
ATOM 862 C C . LYS A 1 114 ? 3.700 -5.530 -16.564 1.00 89.62 114 LYS A C 1
ATOM 864 O O . LYS A 1 114 ? 4.612 -6.149 -17.114 1.00 89.62 114 LYS A O 1
ATOM 869 N N . SER A 1 115 ? 3.901 -4.473 -15.779 1.00 89.88 115 SER A N 1
ATOM 870 C CA . SER A 1 115 ? 5.198 -3.984 -15.323 1.00 89.88 115 SER A CA 1
ATOM 871 C C . SER A 1 115 ? 5.838 -4.863 -14.258 1.00 89.88 115 SER A C 1
ATOM 873 O O . SER A 1 115 ? 7.055 -4.788 -14.105 1.00 89.88 115 SER A O 1
ATOM 875 N N . VAL A 1 116 ? 5.052 -5.666 -13.529 1.00 90.88 116 VAL A N 1
ATOM 876 C CA . VAL A 1 116 ? 5.572 -6.553 -12.489 1.00 90.88 116 VAL A CA 1
ATOM 877 C C . VAL A 1 116 ? 6.438 -7.612 -13.155 1.00 90.88 116 VAL A C 1
ATOM 879 O O . VAL A 1 116 ? 5.981 -8.396 -13.986 1.00 90.88 116 VAL A O 1
ATOM 882 N N . ARG A 1 117 ? 7.715 -7.597 -12.785 1.00 86.62 117 ARG A N 1
ATOM 883 C CA . ARG A 1 117 ? 8.760 -8.480 -13.300 1.00 86.62 117 ARG A CA 1
ATOM 884 C C . ARG A 1 117 ? 9.105 -9.587 -12.325 1.00 86.62 117 ARG A C 1
ATOM 886 O O . ARG A 1 117 ? 9.588 -10.617 -12.774 1.00 86.62 117 ARG A O 1
ATOM 893 N N . TYR A 1 118 ? 8.876 -9.384 -11.030 1.00 84.44 118 TYR A N 1
ATOM 894 C CA . TYR A 1 118 ? 9.160 -10.389 -10.013 1.00 84.44 118 TYR A CA 1
ATOM 895 C C . TYR A 1 118 ? 8.165 -10.331 -8.855 1.00 84.44 118 TYR A C 1
ATOM 897 O O . TYR A 1 118 ? 7.680 -9.264 -8.463 1.00 84.44 118 TYR A O 1
ATOM 905 N N . ILE A 1 119 ? 7.858 -11.523 -8.353 1.00 89.88 119 ILE A N 1
ATOM 906 C CA . ILE A 1 119 ? 6.982 -11.797 -7.220 1.00 89.88 119 ILE A CA 1
ATOM 907 C C . ILE A 1 119 ? 7.702 -12.875 -6.418 1.00 89.88 119 ILE A C 1
ATOM 909 O O . ILE A 1 119 ? 7.819 -14.004 -6.889 1.00 89.88 119 ILE A O 1
ATOM 913 N N . ASP A 1 120 ? 8.212 -12.513 -5.251 1.00 90.50 120 ASP A N 1
ATOM 914 C CA . ASP A 1 120 ? 9.033 -13.417 -4.450 1.00 90.50 120 ASP A CA 1
ATOM 915 C C . ASP A 1 120 ? 8.187 -14.392 -3.616 1.00 90.50 120 ASP A C 1
ATOM 917 O O . ASP A 1 120 ? 6.962 -14.268 -3.478 1.00 90.50 120 ASP A O 1
ATOM 921 N N . ASP A 1 121 ? 8.881 -15.371 -3.034 1.00 90.62 121 ASP A N 1
ATOM 922 C CA . ASP A 1 121 ? 8.312 -16.488 -2.291 1.00 90.62 121 ASP A CA 1
ATOM 923 C C . ASP A 1 121 ? 7.225 -16.051 -1.308 1.00 90.62 121 ASP A C 1
ATOM 925 O O . ASP A 1 121 ? 7.428 -15.222 -0.412 1.00 90.62 121 ASP A O 1
ATOM 929 N N . GLY A 1 122 ? 6.044 -16.643 -1.483 1.00 91.19 122 GLY A N 1
ATOM 930 C CA . GLY A 1 122 ? 4.916 -16.449 -0.586 1.00 91.19 122 GLY A CA 1
ATOM 931 C C . GLY A 1 122 ? 4.351 -15.030 -0.564 1.00 91.19 122 GLY A C 1
ATOM 932 O O . GLY A 1 122 ? 3.618 -14.723 0.367 1.00 91.19 122 GLY A O 1
ATOM 933 N N . ALA A 1 123 ? 4.625 -14.166 -1.553 1.00 94.56 123 ALA A N 1
ATOM 934 C CA . ALA A 1 123 ? 4.089 -12.798 -1.600 1.00 94.56 123 ALA A CA 1
ATOM 935 C C . ALA A 1 123 ? 2.575 -12.711 -1.318 1.00 94.56 123 ALA A C 1
ATOM 937 O O . ALA A 1 123 ? 2.133 -11.744 -0.708 1.00 94.56 123 ALA A O 1
ATOM 938 N N . PHE A 1 124 ? 1.808 -13.739 -1.697 1.00 95.00 124 PHE A N 1
ATOM 939 C CA . PHE A 1 124 ? 0.366 -13.874 -1.453 1.00 95.00 124 PHE A CA 1
ATOM 940 C C . PHE A 1 124 ? 0.003 -15.133 -0.642 1.00 95.00 124 PHE A C 1
ATOM 942 O O . PHE A 1 124 ? -1.084 -15.689 -0.802 1.00 95.00 124 PHE A O 1
ATOM 949 N N . ALA A 1 125 ? 0.915 -15.627 0.202 1.00 92.88 125 ALA A N 1
ATOM 950 C CA . ALA A 1 125 ? 0.646 -16.762 1.084 1.00 92.88 125 ALA A CA 1
ATOM 951 C C . ALA A 1 125 ? -0.472 -16.432 2.088 1.00 92.88 125 ALA A C 1
ATOM 953 O O . ALA A 1 125 ? -0.661 -15.278 2.469 1.00 92.88 125 ALA A O 1
ATOM 954 N N . ASP A 1 126 ? -1.230 -17.441 2.516 1.00 94.50 126 ASP A N 1
ATOM 955 C CA . ASP A 1 126 ? -2.275 -17.297 3.538 1.00 94.50 126 ASP A CA 1
ATOM 956 C C . ASP A 1 126 ? -3.275 -16.152 3.272 1.00 94.50 126 ASP A C 1
ATOM 958 O O . ASP A 1 126 ? -3.724 -15.480 4.198 1.00 94.50 126 ASP A O 1
ATOM 962 N N . CYS A 1 127 ? -3.623 -15.915 2.003 1.00 93.31 127 CYS A N 1
ATOM 963 C CA . CYS A 1 127 ? -4.654 -14.957 1.594 1.00 93.31 127 CYS A CA 1
ATOM 964 C C . CYS A 1 127 ? -5.981 -15.699 1.329 1.00 93.31 127 CYS A C 1
ATOM 966 O O . CYS A 1 127 ? -6.241 -16.094 0.191 1.00 93.31 127 CYS A O 1
ATOM 968 N N . PRO A 1 128 ? -6.845 -15.920 2.342 1.00 90.88 128 PRO A N 1
ATOM 969 C CA . PRO A 1 128 ? -7.958 -16.876 2.261 1.00 90.88 128 PRO A CA 1
ATOM 970 C C . PRO A 1 128 ? -9.090 -16.465 1.309 1.00 90.88 128 PRO A C 1
ATOM 972 O O . PRO A 1 128 ? -9.974 -17.272 1.026 1.00 90.88 128 PRO A O 1
ATOM 975 N N . ARG A 1 129 ? -9.114 -15.203 0.861 1.00 92.75 129 ARG A N 1
ATOM 976 C CA . ARG A 1 129 ? -10.147 -14.655 -0.032 1.00 92.75 129 ARG A CA 1
ATOM 977 C C . ARG A 1 129 ? -9.703 -14.547 -1.485 1.00 92.75 129 ARG A C 1
ATOM 979 O O . ARG A 1 129 ? -10.564 -14.368 -2.348 1.00 92.75 129 ARG A O 1
ATOM 986 N N . ILE A 1 130 ? -8.406 -14.670 -1.763 1.00 87.38 130 ILE A N 1
ATOM 987 C CA . ILE A 1 130 ? -7.896 -14.669 -3.129 1.00 87.38 130 ILE A CA 1
ATOM 988 C C . ILE A 1 130 ? -8.216 -16.029 -3.751 1.00 87.38 130 ILE A C 1
ATOM 990 O O . ILE A 1 130 ? -7.586 -17.034 -3.438 1.00 87.38 130 ILE A O 1
ATOM 994 N N . ASN A 1 131 ? -9.183 -16.051 -4.669 1.00 82.00 131 ASN A N 1
ATOM 995 C CA . ASN A 1 131 ? -9.547 -17.269 -5.403 1.00 82.00 131 ASN A CA 1
ATOM 996 C C . ASN A 1 131 ? -8.774 -17.427 -6.721 1.00 82.00 131 ASN A C 1
ATOM 998 O O . ASN A 1 131 ? -8.679 -18.529 -7.255 1.00 82.00 131 ASN A O 1
ATOM 1002 N N . GLN A 1 132 ? -8.246 -16.330 -7.268 1.00 83.25 132 GLN A N 1
ATOM 1003 C CA . GLN A 1 132 ? -7.484 -16.321 -8.513 1.00 83.25 132 GLN A CA 1
ATOM 1004 C C . GLN A 1 132 ? -6.569 -15.093 -8.557 1.00 83.25 132 GLN A C 1
ATOM 1006 O O . GLN A 1 132 ? -6.991 -13.989 -8.212 1.00 83.25 132 GLN A O 1
ATOM 1011 N N . ILE A 1 133 ? -5.337 -15.281 -9.031 1.00 81.56 133 ILE A N 1
ATOM 1012 C CA . ILE A 1 133 ? -4.408 -14.201 -9.384 1.00 81.56 133 ILE A CA 1
ATOM 1013 C C . ILE A 1 133 ? -4.062 -14.366 -10.861 1.00 81.56 133 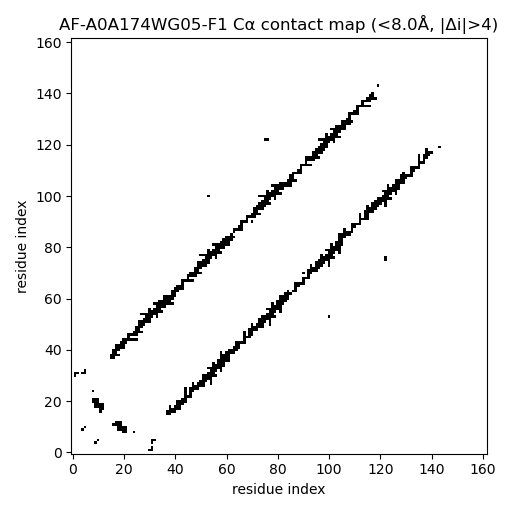ILE A C 1
ATOM 1015 O O . ILE A 1 133 ? -3.648 -15.443 -11.286 1.00 81.56 133 ILE A O 1
ATOM 1019 N N . SER A 1 134 ? -4.233 -13.302 -11.644 1.00 83.31 134 SER A N 1
ATOM 1020 C CA . SER A 1 134 ? -3.703 -13.259 -13.010 1.00 83.31 134 SER A CA 1
ATOM 1021 C C . SER A 1 134 ? -2.250 -12.804 -12.951 1.00 83.31 134 SER A C 1
ATOM 1023 O O . SER A 1 134 ? -1.974 -11.689 -12.508 1.00 83.31 134 SER A O 1
ATOM 1025 N N . LEU A 1 135 ? -1.327 -13.675 -13.358 1.00 83.00 135 LEU A N 1
ATOM 1026 C CA . LEU A 1 135 ? 0.096 -13.349 -13.404 1.00 83.00 135 LEU A CA 1
ATOM 1027 C C . LEU A 1 135 ? 0.413 -12.471 -14.628 1.00 83.00 135 LEU A C 1
ATOM 1029 O O . LEU A 1 135 ? -0.192 -12.659 -15.687 1.00 83.00 135 LEU A O 1
ATOM 1033 N N . PRO A 1 136 ? 1.351 -11.517 -14.503 1.00 82.44 136 PRO A N 1
ATOM 1034 C CA . PRO A 1 136 ? 1.779 -10.682 -15.619 1.00 82.44 136 PRO A CA 1
ATOM 1035 C C . PRO A 1 136 ? 2.561 -11.500 -16.660 1.00 82.44 136 PRO A C 1
ATOM 1037 O O . PRO A 1 136 ? 3.326 -12.399 -16.320 1.00 82.44 136 PRO A O 1
ATOM 1040 N N . GLU A 1 137 ? 2.419 -11.142 -17.939 1.00 78.50 137 GLU A N 1
ATOM 1041 C CA . GLU A 1 137 ? 3.060 -11.836 -19.077 1.00 78.50 137 GLU A CA 1
ATOM 1042 C C . GLU A 1 137 ? 4.603 -11.795 -19.037 1.00 78.50 137 GLU A C 1
ATOM 1044 O O . GLU A 1 137 ? 5.251 -12.640 -19.645 1.00 78.50 137 GLU A O 1
ATOM 1049 N N . ASN A 1 138 ? 5.192 -10.826 -18.322 1.00 76.31 138 ASN A N 1
ATOM 1050 C CA . ASN A 1 138 ? 6.638 -10.567 -18.279 1.00 76.31 138 ASN A CA 1
ATOM 1051 C C . ASN A 1 138 ? 7.297 -10.991 -16.952 1.00 76.31 138 ASN A C 1
ATOM 1053 O O . ASN A 1 138 ? 8.320 -10.415 -16.570 1.00 76.31 138 ASN A O 1
ATOM 1057 N N . LEU A 1 139 ? 6.703 -11.938 -16.219 1.00 77.62 139 LEU A N 1
ATOM 1058 C CA . LEU A 1 139 ? 7.277 -12.431 -14.968 1.00 77.62 139 LEU A CA 1
ATOM 1059 C C . LEU A 1 139 ? 8.588 -13.182 -15.259 1.00 77.62 139 LEU A C 1
ATOM 1061 O O . LEU A 1 139 ? 8.603 -14.155 -16.012 1.00 77.62 139 LEU A O 1
ATOM 1065 N N . TYR A 1 140 ? 9.696 -12.710 -14.691 1.00 70.94 140 TYR A N 1
ATOM 1066 C CA . TYR A 1 140 ? 11.006 -13.334 -14.842 1.00 70.94 140 TYR A CA 1
ATOM 1067 C C . TYR A 1 140 ? 11.205 -14.409 -13.772 1.00 70.94 140 TYR A C 1
ATOM 1069 O O . TYR A 1 140 ? 11.051 -14.148 -12.583 1.00 70.94 140 TYR A O 1
ATOM 1077 N N . ASP A 1 141 ? 11.632 -15.591 -14.203 1.00 56.88 141 ASP A N 1
ATOM 1078 C CA . ASP A 1 141 ? 11.920 -16.743 -13.346 1.00 56.88 141 ASP A CA 1
ATOM 1079 C C . ASP A 1 141 ? 13.427 -16.786 -13.004 1.00 56.88 141 ASP A C 1
ATOM 1081 O O . ASP A 1 141 ? 14.188 -17.594 -13.539 1.00 56.88 141 ASP A O 1
ATOM 1085 N N . ILE A 1 142 ? 13.928 -15.814 -12.226 1.00 53.28 142 ILE A N 1
ATOM 1086 C CA . ILE A 1 142 ? 15.354 -15.768 -11.825 1.00 53.28 142 ILE A CA 1
ATOM 1087 C C . ILE A 1 142 ? 15.506 -15.363 -10.342 1.00 53.28 142 ILE A C 1
ATOM 1089 O O . ILE A 1 142 ? 14.648 -14.647 -9.839 1.00 53.28 142 ILE A O 1
ATOM 1093 N N . PRO A 1 143 ? 16.577 -15.776 -9.626 1.00 49.56 143 PRO A N 1
ATOM 1094 C CA . PRO A 1 143 ? 16.730 -15.521 -8.187 1.00 49.56 143 PRO A CA 1
ATOM 1095 C C . PRO A 1 143 ? 17.084 -14.070 -7.804 1.00 49.56 143 PRO A C 1
ATOM 1097 O O . PRO A 1 143 ? 17.908 -13.416 -8.457 1.00 49.56 143 PRO A O 1
ATOM 1100 N N . TYR A 1 144 ? 16.535 -13.653 -6.659 1.00 48.22 144 TYR A N 1
ATOM 1101 C CA . TYR A 1 144 ? 16.624 -12.356 -5.963 1.00 48.22 144 TYR A CA 1
ATOM 1102 C C . TYR A 1 144 ? 17.991 -11.639 -6.007 1.00 48.22 144 TYR A C 1
ATOM 1104 O O . TYR A 1 144 ? 18.084 -10.432 -6.244 1.00 48.22 144 TYR A O 1
ATOM 1112 N N . GLU A 1 145 ? 19.088 -12.380 -5.828 1.00 53.69 145 GLU A N 1
ATOM 1113 C CA . GLU A 1 145 ? 20.461 -11.853 -5.718 1.00 53.69 145 GLU A CA 1
ATOM 1114 C C . GLU A 1 145 ? 20.930 -11.094 -6.979 1.00 53.69 145 GLU A C 1
ATOM 1116 O O . GLU A 1 145 ? 21.733 -10.166 -6.893 1.00 53.69 145 GLU A O 1
ATOM 1121 N N . LYS A 1 146 ? 20.403 -11.431 -8.167 1.00 49.75 146 LYS A N 1
ATOM 1122 C CA . LYS A 1 146 ? 20.764 -10.758 -9.432 1.00 49.75 146 LYS A CA 1
ATOM 1123 C C . LYS A 1 146 ? 19.920 -9.513 -9.741 1.00 49.75 146 LYS A C 1
ATOM 1125 O O . LYS A 1 146 ? 20.160 -8.858 -10.752 1.00 49.75 146 LYS A O 1
ATOM 1130 N N . GLN A 1 147 ? 18.938 -9.178 -8.902 1.00 52.19 147 GLN A N 1
ATOM 1131 C CA . GLN A 1 147 ? 17.828 -8.285 -9.270 1.00 52.19 147 GLN A CA 1
ATOM 1132 C C . GLN A 1 147 ? 17.838 -6.932 -8.546 1.00 52.19 147 GLN A C 1
ATOM 1134 O O . GLN A 1 147 ? 17.188 -5.988 -8.991 1.00 52.19 147 GLN A O 1
ATOM 1139 N N . ARG A 1 148 ? 18.653 -6.778 -7.493 1.00 46.97 148 ARG A N 1
ATOM 1140 C CA . ARG A 1 148 ? 18.824 -5.501 -6.769 1.00 46.97 148 ARG A CA 1
ATOM 1141 C C . ARG A 1 148 ? 19.630 -4.446 -7.546 1.00 46.97 148 ARG A C 1
ATOM 1143 O O . ARG A 1 148 ? 19.594 -3.274 -7.188 1.00 46.97 148 ARG A O 1
ATOM 1150 N N . MET A 1 149 ? 20.321 -4.833 -8.624 1.00 45.78 149 MET A N 1
ATOM 1151 C CA . MET A 1 149 ? 21.205 -3.948 -9.404 1.00 45.78 149 MET A CA 1
ATOM 1152 C C . MET A 1 149 ? 20.491 -3.070 -10.449 1.00 45.78 149 MET A C 1
ATOM 1154 O O . MET A 1 149 ? 21.148 -2.264 -11.098 1.00 45.78 149 MET A O 1
ATOM 1158 N N . ILE A 1 150 ? 19.167 -3.178 -10.619 1.00 48.47 150 ILE A N 1
ATOM 1159 C CA . ILE A 1 150 ? 18.434 -2.396 -11.639 1.00 48.47 150 ILE A CA 1
ATOM 1160 C C . ILE A 1 150 ? 17.914 -1.046 -11.088 1.00 48.47 150 ILE A C 1
ATOM 1162 O O . ILE A 1 150 ? 17.527 -0.182 -11.868 1.00 48.47 150 ILE A O 1
ATOM 1166 N N . PHE A 1 151 ? 17.962 -0.802 -9.767 1.00 44.47 151 PHE A N 1
ATOM 1167 C CA . PHE A 1 151 ? 17.296 0.369 -9.159 1.00 44.47 151 PHE A CA 1
ATOM 1168 C C . PHE A 1 151 ? 18.140 1.214 -8.186 1.00 44.47 151 PHE A C 1
ATOM 1170 O O . PHE A 1 151 ? 17.612 2.172 -7.627 1.00 44.47 151 PHE A O 1
ATOM 1177 N N . VAL A 1 152 ? 19.431 0.911 -7.975 1.00 41.88 152 VAL A N 1
ATOM 1178 C CA . VAL A 1 152 ? 20.304 1.732 -7.095 1.00 41.88 152 VAL A CA 1
ATOM 1179 C C . VAL A 1 152 ? 20.893 2.956 -7.814 1.00 41.88 152 VAL A C 1
ATOM 1181 O O . VAL A 1 152 ? 21.398 3.869 -7.171 1.00 41.88 152 VAL A O 1
ATOM 1184 N N . SER A 1 153 ? 20.768 3.066 -9.134 1.00 37.97 153 SER A N 1
ATOM 1185 C CA . SER A 1 153 ? 21.131 4.287 -9.856 1.00 37.97 153 SER A CA 1
ATOM 1186 C C . SER A 1 153 ? 19.990 5.307 -9.814 1.00 37.97 153 SER A C 1
ATOM 1188 O O . SER A 1 153 ? 19.284 5.532 -10.793 1.00 37.97 153 SER A O 1
ATOM 1190 N N . ASN A 1 154 ? 19.840 5.978 -8.671 1.00 39.06 154 ASN A N 1
ATOM 1191 C CA . ASN A 1 154 ? 19.477 7.388 -8.732 1.00 39.06 154 ASN A CA 1
ATOM 1192 C C . ASN A 1 154 ? 20.720 8.139 -9.251 1.00 39.06 154 ASN A C 1
ATOM 1194 O O . ASN A 1 154 ? 21.753 8.063 -8.583 1.00 39.06 154 ASN A O 1
ATOM 1198 N N . PRO A 1 155 ? 20.681 8.827 -10.407 1.00 43.31 155 PRO A N 1
ATOM 1199 C CA . PRO A 1 155 ? 21.835 9.576 -10.901 1.00 43.31 155 PRO A CA 1
ATOM 1200 C C . PRO A 1 155 ? 22.269 10.743 -9.997 1.00 43.31 155 PRO A C 1
ATOM 1202 O O . PRO A 1 155 ? 23.350 11.269 -10.231 1.00 43.31 155 PRO A O 1
ATOM 1205 N N . ASP A 1 156 ? 21.513 11.102 -8.947 1.00 43.44 156 ASP A N 1
ATOM 1206 C CA . ASP A 1 156 ? 21.812 12.303 -8.152 1.00 43.44 156 ASP A CA 1
ATOM 1207 C C . ASP A 1 156 ? 22.128 12.104 -6.658 1.00 43.44 156 ASP A C 1
ATOM 1209 O O . ASP A 1 156 ? 22.445 13.088 -5.995 1.00 43.44 156 ASP A O 1
ATOM 1213 N N . ILE A 1 157 ? 22.091 10.896 -6.072 1.00 43.53 157 ILE A N 1
ATOM 1214 C CA . ILE A 1 157 ? 22.439 10.728 -4.640 1.00 43.53 157 ILE A CA 1
ATOM 1215 C C . ILE A 1 157 ? 23.085 9.360 -4.365 1.00 43.53 157 ILE A C 1
ATOM 1217 O O . ILE A 1 157 ? 22.411 8.399 -4.001 1.00 43.53 157 ILE A O 1
ATOM 1221 N N . ILE A 1 158 ? 24.414 9.302 -4.459 1.00 41.28 158 ILE A N 1
ATOM 1222 C CA . ILE A 1 158 ? 25.239 8.450 -3.592 1.00 41.28 158 ILE A CA 1
ATOM 1223 C C . ILE A 1 158 ? 26.277 9.388 -2.963 1.00 41.28 158 ILE A C 1
ATOM 1225 O O . ILE A 1 158 ? 27.241 9.744 -3.641 1.00 41.28 158 ILE A O 1
ATOM 1229 N N . PRO A 1 159 ? 26.139 9.830 -1.701 1.00 38.22 159 PRO A N 1
ATOM 1230 C CA . PRO A 1 159 ? 27.321 10.200 -0.953 1.00 38.22 159 PRO A CA 1
ATOM 1231 C C . PRO A 1 159 ? 28.069 8.891 -0.714 1.00 38.22 159 PRO A C 1
ATOM 1233 O O . PRO A 1 159 ? 27.592 7.998 -0.013 1.00 38.22 159 PRO A O 1
ATOM 1236 N N . SER A 1 160 ? 29.208 8.762 -1.381 1.00 37.34 160 SER A N 1
ATOM 1237 C CA . SER A 1 160 ? 30.249 7.811 -1.028 1.00 37.34 160 SER A CA 1
ATOM 1238 C C . SER A 1 160 ? 30.512 7.899 0.475 1.00 37.34 160 SER A C 1
ATOM 1240 O O . SER A 1 160 ? 30.894 8.961 0.968 1.00 37.34 160 SER A O 1
ATOM 1242 N N . CYS A 1 161 ? 30.300 6.804 1.200 1.00 34.97 161 CYS A N 1
ATOM 1243 C CA . CYS A 1 161 ? 30.920 6.643 2.507 1.00 34.97 161 CYS A CA 1
ATOM 1244 C C . CYS A 1 161 ? 32.378 6.236 2.280 1.00 34.97 161 CYS A C 1
ATOM 1246 O O . CYS A 1 161 ? 32.645 5.077 1.957 1.00 34.97 161 CYS A O 1
ATOM 1248 N N . ASP A 1 162 ? 33.269 7.219 2.404 1.00 36.06 162 ASP A N 1
ATOM 1249 C CA . ASP A 1 162 ? 34.474 7.052 3.224 1.00 36.06 162 ASP A CA 1
ATOM 1250 C C . ASP A 1 162 ? 34.074 6.977 4.710 1.00 36.06 162 ASP A C 1
ATOM 1252 O O . ASP A 1 162 ? 33.057 7.620 5.080 1.00 36.06 162 ASP A O 1
#

Nearest PDB structures (foldseek):
  4fs7-assembly1_A  TM=8.315E-01  e=1.944E-07  Bacteroides ovatus ATCC 8483
  4gt6-assembly1_A  TM=8.688E-01  e=5.464E-05  Faecalibacterium duncaniae
  4cp6-assembly1_A  TM=8.248E-01  e=6.816E-05  Streptococcus pneumoniae
  6mlx-assembly3_C  TM=6.853E-01  e=1.711E-05  Treponema pallidum
  4h09-assembly2_B  TM=4.987E-01  e=2.767E-03  Eubacterium ventriosum ATCC 27560

Mean predicted aligned error: 6.72 Å

Organism: NCBI:txid40520

Secondary structure (DSSP, 8-state):
-HHHHHHHHEEEEGGGTEEEE-TT--EEPTTTTTT-TT--EEE--TT--EE-TTTTTT-TT--EE---TT--EE-TTTTTT-TT--B----TT--EE-TTTTTT---SB-B--TT--EE-TTTTTT-TT----BPPTT-----GGGTGGGS---TT------

Radius of gyration: 15.51 Å; Cα contacts (8 Å, |Δi|>4): 416; chains: 1; bounding box: 45×32×36 Å